Protein AF-A0A2X3FME6-F1 (afdb_monomer)

Radius of gyration: 14.21 Å; Cα contacts (8 Å, |Δi|>4): 92; chains: 1; bounding box: 34×11×36 Å

Structure (mmCIF, N/CA/C/O backbone):
data_AF-A0A2X3FME6-F1
#
_entry.id   AF-A0A2X3FME6-F1
#
loop_
_atom_site.group_PDB
_atom_site.id
_atom_site.type_symbol
_atom_site.label_atom_id
_atom_site.label_alt_id
_atom_site.label_comp_id
_atom_site.label_asym_id
_atom_site.label_entity_id
_atom_site.label_seq_id
_atom_site.pdbx_PDB_ins_code
_atom_site.Cartn_x
_atom_site.Cartn_y
_atom_site.Cartn_z
_atom_site.occupancy
_atom_site.B_iso_or_equiv
_atom_site.auth_seq_id
_atom_site.auth_comp_id
_atom_site.auth_asym_id
_atom_site.auth_atom_id
_atom_site.pdbx_PDB_model_num
ATOM 1 N N . MET A 1 1 ? 7.467 -2.428 -1.164 1.00 48.72 1 MET A N 1
ATOM 2 C CA . MET A 1 1 ? 7.872 -1.779 -2.428 1.00 48.72 1 MET A CA 1
ATOM 3 C C . MET A 1 1 ? 8.628 -2.718 -3.348 1.00 48.72 1 MET A C 1
ATOM 5 O O . MET A 1 1 ? 9.852 -2.745 -3.333 1.00 48.72 1 MET A O 1
ATOM 9 N N . ALA A 1 2 ? 7.915 -3.481 -4.180 1.00 52.66 2 ALA A N 1
ATOM 10 C CA . ALA A 1 2 ? 8.530 -4.019 -5.389 1.00 52.66 2 ALA A CA 1
ATOM 11 C C . ALA A 1 2 ? 8.483 -2.900 -6.435 1.00 52.66 2 ALA A C 1
ATOM 13 O O . ALA A 1 2 ? 7.420 -2.584 -6.965 1.00 52.66 2 ALA A O 1
ATOM 14 N N . LEU A 1 3 ? 9.613 -2.235 -6.683 1.00 57.31 3 LEU A N 1
ATOM 15 C CA . LEU A 1 3 ? 9.727 -1.318 -7.813 1.00 57.31 3 LEU A CA 1
ATOM 16 C C . LEU A 1 3 ? 9.527 -2.141 -9.091 1.00 57.31 3 LEU A C 1
ATOM 18 O O . LEU A 1 3 ? 10.440 -2.833 -9.538 1.00 57.31 3 LEU A O 1
ATOM 22 N N . ALA A 1 4 ? 8.330 -2.082 -9.675 1.00 66.69 4 ALA A N 1
ATOM 23 C CA . ALA A 1 4 ? 8.117 -2.619 -11.006 1.00 66.69 4 ALA A CA 1
ATOM 24 C C . ALA A 1 4 ? 8.938 -1.751 -11.967 1.00 66.69 4 ALA A C 1
ATOM 26 O O . ALA A 1 4 ? 8.672 -0.561 -12.168 1.00 66.69 4 ALA A O 1
ATOM 27 N N . THR A 1 5 ? 10.004 -2.335 -12.491 1.00 78.19 5 THR A N 1
ATOM 28 C CA . THR A 1 5 ? 10.919 -1.683 -13.416 1.00 78.19 5 THR A CA 1
ATOM 29 C C . THR A 1 5 ? 11.044 -2.555 -14.647 1.00 78.19 5 THR A C 1
ATOM 31 O O . THR A 1 5 ? 11.100 -3.780 -14.558 1.00 78.19 5 THR A O 1
ATOM 34 N N . LEU A 1 6 ? 11.041 -1.910 -15.809 1.00 82.50 6 LEU A N 1
ATOM 35 C CA . LEU A 1 6 ? 11.386 -2.557 -17.064 1.00 82.50 6 LEU A CA 1
ATOM 36 C C . LEU A 1 6 ? 12.847 -2.234 -17.364 1.00 82.50 6 LEU A C 1
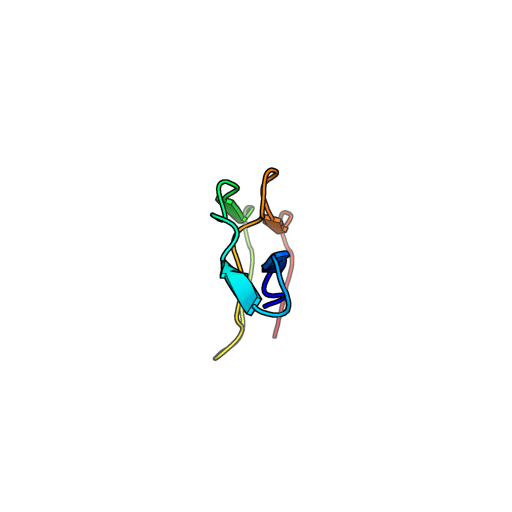ATOM 38 O O . LEU A 1 6 ? 13.280 -1.095 -17.181 1.00 82.50 6 LEU A O 1
ATOM 42 N N . THR A 1 7 ? 13.602 -3.215 -17.846 1.00 88.19 7 THR A N 1
ATOM 43 C CA . THR A 1 7 ? 14.951 -2.967 -18.353 1.00 88.19 7 THR A CA 1
ATOM 44 C C . THR A 1 7 ? 14.874 -2.626 -19.837 1.00 88.19 7 THR A C 1
ATOM 46 O O . THR A 1 7 ? 14.495 -3.465 -20.651 1.00 88.19 7 THR A O 1
ATOM 49 N N . ILE A 1 8 ? 15.262 -1.402 -20.200 1.00 88.94 8 ILE A N 1
ATOM 50 C CA . ILE A 1 8 ? 15.426 -0.974 -21.596 1.00 88.94 8 ILE A CA 1
ATOM 51 C C . ILE A 1 8 ? 16.896 -0.616 -21.795 1.00 88.94 8 ILE A C 1
ATOM 53 O O . ILE A 1 8 ? 17.408 0.301 -21.155 1.00 88.94 8 ILE A O 1
ATOM 57 N N . ALA A 1 9 ? 17.584 -1.361 -22.666 1.00 91.56 9 ALA A N 1
ATOM 58 C CA . ALA A 1 9 ? 19.008 -1.163 -22.962 1.00 91.56 9 ALA A CA 1
ATOM 59 C C . ALA A 1 9 ? 19.899 -1.102 -21.698 1.00 91.56 9 ALA A C 1
ATOM 61 O O . ALA A 1 9 ? 20.789 -0.265 -21.593 1.00 91.56 9 ALA A O 1
ATOM 62 N N . GLY A 1 10 ? 19.623 -1.961 -20.709 1.00 90.25 10 GLY A N 1
ATOM 63 C CA . GLY A 1 10 ? 20.368 -2.019 -19.443 1.00 90.25 10 GLY A CA 1
ATOM 64 C C . GLY A 1 10 ? 19.991 -0.951 -18.409 1.00 90.25 10 GLY A C 1
ATOM 65 O O . GLY A 1 10 ? 20.498 -0.996 -17.293 1.00 90.25 10 GLY A O 1
ATOM 66 N N . ASN A 1 11 ? 19.082 -0.027 -18.736 1.00 91.06 11 ASN A N 1
ATOM 67 C CA . ASN A 1 11 ? 18.607 1.001 -17.813 1.00 91.06 11 ASN A CA 1
ATOM 68 C C . ASN A 1 11 ? 17.268 0.611 -17.188 1.00 91.06 11 ASN A C 1
ATOM 70 O O . ASN A 1 11 ? 16.373 0.103 -17.869 1.00 91.06 11 ASN A O 1
ATOM 74 N N . TRP A 1 12 ? 17.116 0.906 -15.899 1.00 91.44 12 TRP A N 1
ATOM 75 C CA . TRP A 1 12 ? 15.846 0.772 -15.197 1.00 91.44 12 TRP A CA 1
ATOM 76 C C . TRP A 1 12 ? 14.912 1.912 -15.583 1.00 91.44 12 TRP A C 1
ATOM 78 O O . TRP A 1 12 ? 15.181 3.079 -15.298 1.00 91.44 12 TRP A O 1
ATOM 88 N N . VAL A 1 13 ? 13.789 1.566 -16.201 1.00 91.44 13 VAL A N 1
ATOM 89 C CA . VAL A 1 13 ? 12.728 2.515 -16.524 1.00 91.44 13 VAL A CA 1
ATOM 90 C C . VAL A 1 13 ? 11.569 2.292 -15.567 1.00 91.44 13 VAL A C 1
ATOM 92 O O 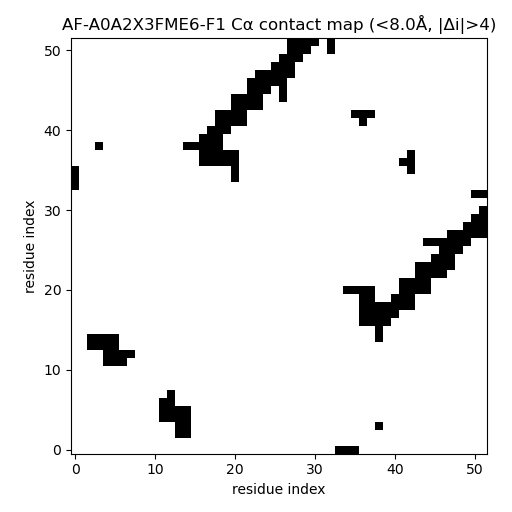. VAL A 1 13 ? 11.077 1.173 -15.396 1.00 91.44 13 VAL A O 1
ATOM 95 N N . LYS A 1 14 ? 11.155 3.374 -14.905 1.00 90.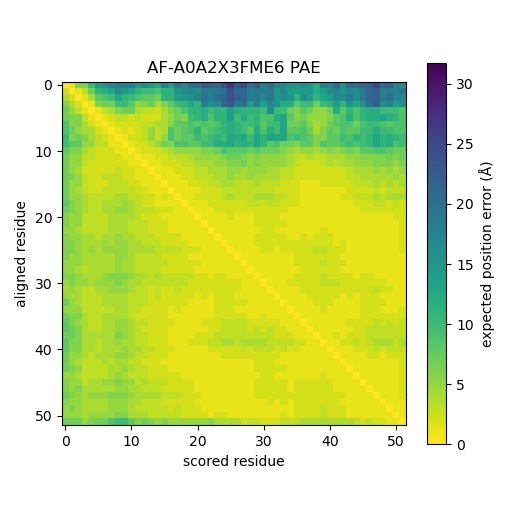00 14 LYS A N 1
ATOM 96 C CA . LYS A 1 14 ? 10.078 3.348 -13.917 1.00 90.00 14 LYS A CA 1
ATOM 97 C C . LYS A 1 14 ? 8.749 3.017 -14.595 1.00 90.00 14 LYS A C 1
ATOM 99 O O . LYS A 1 14 ? 8.352 3.709 -15.530 1.00 90.00 14 LYS A O 1
ATOM 104 N N . ILE A 1 15 ? 8.044 2.009 -14.082 1.00 91.38 15 ILE A N 1
ATOM 105 C CA . ILE A 1 15 ? 6.687 1.687 -14.528 1.00 91.38 15 ILE A CA 1
ATOM 106 C C . ILE A 1 15 ? 5.690 2.538 -13.725 1.00 91.38 15 ILE A C 1
ATOM 108 O O . ILE A 1 15 ? 5.733 2.511 -12.487 1.00 91.38 15 ILE A O 1
ATOM 112 N N . PRO A 1 16 ? 4.788 3.296 -14.380 1.00 92.19 16 PRO A N 1
ATOM 113 C CA . PRO A 1 16 ? 3.704 3.987 -13.690 1.00 92.19 16 PRO A CA 1
ATOM 114 C C . PRO A 1 16 ? 2.849 2.997 -12.895 1.00 92.19 16 PRO A C 1
ATOM 116 O O . PRO A 1 16 ? 2.388 2.000 -13.439 1.00 92.19 16 PRO A O 1
ATOM 119 N N . GLN A 1 17 ? 2.644 3.270 -11.608 1.00 95.00 17 GLN A N 1
ATOM 120 C CA . GLN A 1 17 ? 1.752 2.474 -10.765 1.00 95.00 17 GLN A CA 1
ATOM 121 C C . GLN A 1 17 ? 0.359 3.102 -10.835 1.00 95.00 17 GLN A C 1
ATO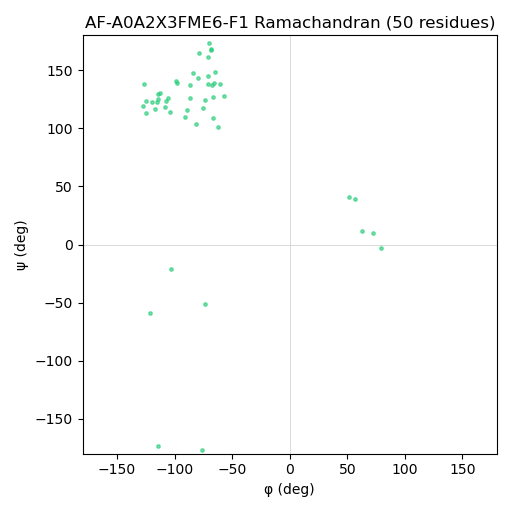M 123 O O . GLN A 1 17 ? 0.178 4.226 -10.362 1.00 95.00 17 GLN A O 1
ATOM 128 N N . LEU A 1 18 ? -0.585 2.430 -11.496 1.00 95.62 18 LEU A N 1
ATOM 129 C CA . LEU A 1 18 ? -1.919 2.954 -11.816 1.00 95.62 18 LEU A CA 1
ATOM 130 C C . LEU A 1 18 ? -3.022 2.401 -10.903 1.00 95.62 18 LEU A C 1
ATOM 132 O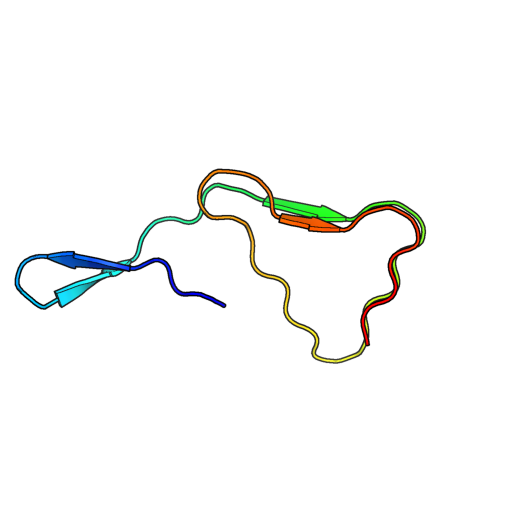 O . LEU A 1 18 ? -4.039 3.073 -10.731 1.00 95.62 18 LEU A O 1
ATOM 136 N N . GLY A 1 19 ? -2.800 1.261 -10.246 1.00 95.50 19 GLY A N 1
ATOM 137 C CA . GLY A 1 19 ? -3.719 0.689 -9.254 1.00 95.50 19 GLY A CA 1
ATOM 138 C C . GLY A 1 19 ? -3.771 1.506 -7.964 1.00 95.50 19 GLY A C 1
ATOM 139 O O . GLY A 1 19 ? -3.027 2.461 -7.804 1.00 95.50 19 GLY A O 1
ATOM 140 N N . ARG A 1 20 ? -4.651 1.198 -7.023 1.00 97.88 20 ARG A N 1
ATOM 141 C CA . ARG A 1 20 ? -4.843 1.939 -5.762 1.00 97.88 20 ARG A CA 1
ATOM 142 C C . ARG A 1 20 ? -4.460 1.072 -4.566 1.00 97.88 20 ARG A C 1
ATOM 144 O O . ARG A 1 20 ? -3.930 -0.028 -4.720 1.00 97.88 20 ARG A O 1
ATOM 151 N N . VAL A 1 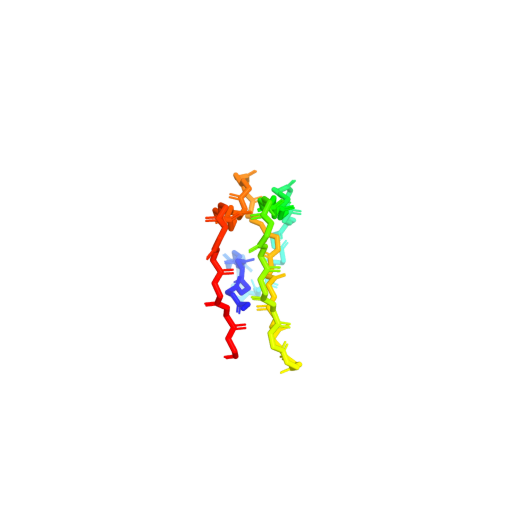21 ? -4.724 1.598 -3.376 1.00 98.38 21 VAL A N 1
ATOM 152 C CA . VAL A 1 21 ? -4.848 0.812 -2.149 1.00 98.38 21 VAL A CA 1
ATOM 153 C C . VAL A 1 21 ? -6.296 0.937 -1.689 1.00 98.38 21 VAL A C 1
ATOM 155 O O . VAL A 1 21 ? -6.791 2.054 -1.535 1.00 98.38 21 VAL A O 1
ATOM 158 N N . ILE A 1 22 ? -6.973 -0.192 -1.499 1.00 98.62 22 ILE A N 1
ATOM 159 C CA . ILE A 1 22 ? -8.321 -0.263 -0.936 1.00 98.62 22 ILE A CA 1
ATOM 160 C C . ILE A 1 22 ? -8.201 -0.841 0.471 1.00 98.62 22 ILE A C 1
ATOM 162 O O . ILE A 1 22 ? -7.740 -1.970 0.638 1.00 98.62 22 ILE A O 1
ATOM 166 N N . ILE A 1 23 ? -8.603 -0.059 1.472 1.00 98.56 23 ILE A N 1
ATOM 167 C CA . ILE A 1 23 ? -8.590 -0.458 2.882 1.00 98.56 23 ILE A CA 1
ATOM 168 C C . ILE A 1 23 ? -10.034 -0.693 3.321 1.00 98.56 23 ILE A C 1
ATOM 170 O O . ILE A 1 23 ? -10.875 0.192 3.165 1.00 98.56 23 ILE A O 1
ATOM 174 N N . GLY A 1 24 ? -10.313 -1.896 3.821 1.00 98.75 24 GLY A N 1
ATOM 175 C CA . GLY A 1 24 ? -11.623 -2.291 4.327 1.00 98.75 24 GLY A CA 1
ATOM 176 C C . GLY A 1 24 ? -11.962 -1.722 5.708 1.00 98.75 24 GLY A C 1
ATOM 177 O O . GLY A 1 24 ? -11.201 -0.975 6.322 1.00 98.75 24 GLY A O 1
ATOM 178 N N . ASP A 1 25 ? -13.124 -2.113 6.223 1.00 98.69 25 ASP A N 1
ATOM 179 C CA . ASP A 1 25 ? -13.610 -1.685 7.533 1.00 98.69 25 ASP A CA 1
ATOM 180 C C . ASP A 1 25 ? -12.817 -2.323 8.678 1.00 98.69 25 ASP A C 1
ATOM 182 O O . ASP A 1 25 ? -12.494 -3.513 8.631 1.00 98.69 25 ASP A O 1
ATOM 186 N N . ARG A 1 26 ? -12.633 -1.570 9.773 1.00 98.56 26 ARG A N 1
ATOM 187 C CA . ARG A 1 26 ? -12.013 -2.048 11.028 1.00 98.56 26 ARG A CA 1
ATOM 188 C C . ARG A 1 26 ? -10.601 -2.613 10.818 1.00 98.56 26 ARG A C 1
ATOM 190 O O . ARG A 1 26 ? -10.257 -3.638 11.394 1.00 98.56 26 ARG A O 1
ATOM 197 N N . VAL A 1 27 ? -9.822 -1.973 9.951 1.00 98.75 27 VAL A N 1
ATOM 198 C CA . VAL A 1 27 ? -8.413 -2.312 9.727 1.00 98.75 27 VAL A CA 1
ATOM 199 C C . VAL A 1 27 ? -7.535 -1.566 10.730 1.00 98.75 27 VAL A C 1
ATOM 201 O O . VAL A 1 27 ? -7.734 -0.373 10.960 1.00 98.75 27 VAL A O 1
ATOM 204 N N . GLU A 1 28 ? -6.545 -2.261 11.283 1.00 98.69 28 GLU A N 1
ATOM 205 C CA . GLU A 1 28 ? -5.503 -1.696 12.144 1.00 98.69 28 GLU A CA 1
ATOM 206 C C . GLU A 1 28 ? -4.149 -1.774 11.425 1.00 98.69 28 GLU A C 1
ATOM 208 O O . GLU A 1 28 ? -3.791 -2.824 10.885 1.00 98.69 28 GLU A O 1
ATOM 213 N N . ILE A 1 29 ? -3.417 -0.654 11.379 1.00 98.62 29 ILE A N 1
ATOM 214 C CA . ILE A 1 29 ? -2.092 -0.552 10.746 1.00 98.62 29 ILE A CA 1
ATOM 215 C C . ILE A 1 29 ? -1.113 0.042 11.760 1.00 98.62 29 ILE A C 1
ATOM 217 O O . ILE A 1 29 ? -1.302 1.173 12.218 1.00 98.62 29 ILE A O 1
ATOM 221 N N . GLY A 1 30 ? -0.079 -0.727 12.085 1.00 98.56 30 GLY A N 1
ATOM 222 C CA . GLY A 1 30 ? 0.992 -0.390 13.010 1.00 98.56 30 GLY A CA 1
ATOM 223 C C . GLY A 1 30 ? 1.911 0.724 12.517 1.00 98.56 30 GLY A C 1
ATOM 224 O O . GLY A 1 30 ? 1.874 1.176 11.365 1.00 98.56 30 GLY A O 1
ATOM 225 N N . ALA A 1 31 ? 2.747 1.214 13.430 1.00 98.25 31 ALA A N 1
ATOM 226 C CA . ALA A 1 31 ? 3.633 2.336 13.157 1.00 98.25 31 ALA A CA 1
ATOM 227 C C . ALA A 1 31 ? 4.696 1.971 12.109 1.00 98.25 31 ALA A C 1
ATOM 229 O O . ALA A 1 31 ? 5.305 0.909 12.158 1.00 98.25 31 ALA A O 1
ATOM 230 N N . CYS A 1 32 ? 4.968 2.897 11.185 1.00 97.69 32 CYS A N 1
ATOM 231 C CA . CYS A 1 32 ? 5.981 2.746 10.131 1.00 97.69 32 CYS A CA 1
ATOM 232 C C . CYS A 1 32 ? 5.738 1.601 9.124 1.00 97.69 32 CYS A C 1
ATOM 234 O O . CYS A 1 32 ? 6.616 1.335 8.300 1.00 97.69 32 CYS A O 1
ATOM 236 N N . THR A 1 33 ? 4.554 0.979 9.113 1.00 98.06 33 THR A N 1
ATOM 237 C CA . THR A 1 33 ? 4.160 0.050 8.047 1.00 98.06 33 THR A CA 1
ATOM 238 C C . THR A 1 33 ? 3.965 0.801 6.723 1.00 98.06 33 THR A C 1
ATOM 240 O O . THR A 1 33 ? 3.384 1.886 6.669 1.00 98.06 33 THR A O 1
ATOM 243 N N . THR A 1 34 ? 4.466 0.224 5.626 1.00 97.00 34 THR A N 1
ATOM 244 C CA . THR A 1 34 ? 4.349 0.795 4.275 1.00 97.00 34 THR A CA 1
ATOM 245 C C . THR A 1 34 ? 3.491 -0.097 3.390 1.00 97.00 34 THR A C 1
ATOM 247 O O . THR A 1 34 ? 3.723 -1.300 3.290 1.00 97.00 34 THR A O 1
ATOM 250 N N . ILE A 1 35 ? 2.496 0.500 2.732 1.00 97.19 35 ILE A N 1
ATOM 251 C CA . ILE A 1 35 ? 1.598 -0.190 1.803 1.00 97.19 35 ILE A CA 1
ATOM 252 C C . ILE A 1 35 ? 1.643 0.552 0.475 1.00 97.19 35 ILE A C 1
ATOM 254 O O . ILE A 1 35 ? 1.193 1.693 0.365 1.00 97.19 35 ILE A O 1
ATOM 258 N N . ASP A 1 36 ? 2.190 -0.107 -0.540 1.00 96.25 36 ASP A N 1
ATOM 259 C CA . ASP A 1 36 ? 2.254 0.456 -1.881 1.00 96.25 36 ASP A CA 1
ATOM 260 C C . ASP A 1 36 ? 0.956 0.213 -2.651 1.00 96.25 36 ASP A C 1
ATOM 262 O O . ASP A 1 36 ? 0.292 -0.822 -2.520 1.00 96.25 36 ASP A O 1
ATOM 266 N N . ARG A 1 37 ? 0.631 1.170 -3.519 1.00 95.81 37 ARG A N 1
ATOM 267 C CA . ARG A 1 37 ? -0.425 1.012 -4.519 1.00 95.81 37 ARG A CA 1
ATOM 268 C C . ARG A 1 37 ? -0.056 -0.073 -5.528 1.00 95.81 37 ARG A C 1
ATOM 270 O O . ARG A 1 37 ? 1.120 -0.241 -5.854 1.00 95.81 37 ARG A O 1
ATOM 277 N N . GLY A 1 38 ? -1.060 -0.763 -6.055 1.00 93.38 38 GLY A N 1
ATOM 278 C CA . GLY A 1 38 ? -0.828 -1.785 -7.068 1.00 93.38 38 GLY A CA 1
ATOM 279 C C . GLY A 1 38 ? -0.414 -1.208 -8.431 1.00 93.38 38 GLY A C 1
ATOM 280 O O . GLY A 1 38 ? -0.586 -0.018 -8.722 1.00 93.38 38 GLY A O 1
ATOM 281 N N . ALA A 1 39 ? 0.173 -2.063 -9.271 1.00 90.56 39 ALA A N 1
ATOM 282 C CA . ALA A 1 39 ? 0.720 -1.665 -10.567 1.00 90.56 39 ALA A CA 1
ATOM 283 C C . ALA A 1 39 ? -0.379 -1.383 -11.603 1.00 90.56 39 ALA A C 1
ATOM 285 O O . ALA A 1 39 ? -0.388 -0.314 -12.212 1.00 90.56 39 ALA A O 1
ATOM 286 N N . LEU A 1 40 ? -1.317 -2.319 -11.762 1.00 92.00 40 LEU A N 1
ATOM 287 C CA . LEU A 1 40 ? -2.496 -2.200 -12.627 1.00 92.00 40 LEU A CA 1
ATOM 288 C C . LEU A 1 40 ? -3.761 -2.362 -11.783 1.00 92.00 40 LEU A C 1
ATOM 290 O O . LEU A 1 40 ? -4.551 -1.427 -11.686 1.00 92.00 40 LEU A O 1
ATOM 294 N N . ASP A 1 41 ? -3.884 -3.509 -11.117 1.00 95.44 41 ASP A N 1
ATOM 295 C CA . ASP A 1 41 ? -4.941 -3.779 -10.144 1.00 95.44 41 ASP A CA 1
ATOM 296 C C . ASP A 1 41 ? -4.643 -3.136 -8.787 1.00 95.44 41 ASP A C 1
ATOM 298 O O . ASP A 1 41 ? -3.517 -2.717 -8.510 1.00 95.44 41 ASP A O 1
ATOM 302 N N . ASP A 1 42 ? -5.660 -3.053 -7.932 1.00 97.81 42 ASP A N 1
ATOM 303 C CA . ASP A 1 42 ? -5.546 -2.460 -6.603 1.00 97.81 42 ASP A CA 1
ATOM 304 C C . ASP A 1 42 ? -4.913 -3.436 -5.590 1.00 97.81 42 ASP A C 1
ATOM 306 O O . ASP A 1 42 ? -5.213 -4.630 -5.573 1.00 97.81 42 ASP A O 1
ATOM 310 N N . THR A 1 43 ? -4.093 -2.914 -4.674 1.00 98.00 43 THR A N 1
ATOM 311 C CA . THR A 1 43 ? -3.741 -3.618 -3.431 1.00 98.00 43 THR A CA 1
ATOM 312 C C . THR A 1 43 ? -4.959 -3.577 -2.507 1.00 98.00 43 THR A C 1
ATOM 314 O O . THR A 1 43 ? -5.450 -2.490 -2.202 1.00 98.00 43 THR A O 1
ATOM 317 N N . VAL A 1 44 ? -5.451 -4.729 -2.040 1.00 98.38 44 VAL A N 1
ATOM 318 C CA . VAL A 1 44 ? -6.651 -4.806 -1.187 1.00 98.38 44 VAL A CA 1
ATOM 319 C C . VAL A 1 44 ? -6.299 -5.326 0.201 1.00 98.38 44 VAL A C 1
ATOM 321 O O . VAL A 1 44 ? -5.789 -6.436 0.344 1.00 98.38 44 VAL A O 1
ATOM 324 N N . ILE A 1 45 ? -6.629 -4.538 1.223 1.00 98.56 45 ILE A N 1
ATOM 325 C CA . ILE A 1 45 ? -6.605 -4.947 2.628 1.00 98.56 45 ILE A CA 1
ATOM 326 C C . ILE A 1 45 ? -8.049 -5.188 3.059 1.00 98.56 45 ILE A C 1
ATOM 328 O O . ILE A 1 45 ? -8.868 -4.270 3.069 1.00 98.56 45 ILE A O 1
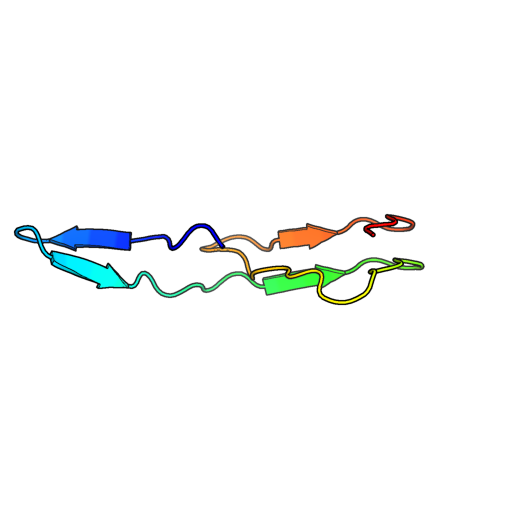ATOM 332 N N . GLY A 1 46 ? -8.366 -6.446 3.367 1.00 98.62 46 GLY A N 1
ATOM 333 C CA . GLY A 1 46 ? -9.718 -6.872 3.725 1.00 98.62 46 GLY A CA 1
ATOM 334 C C . GLY A 1 46 ? -10.207 -6.320 5.067 1.00 98.62 46 GLY A C 1
ATOM 335 O O . GLY A 1 46 ? -9.437 -5.809 5.876 1.00 98.62 46 GLY A O 1
ATOM 336 N N . ASN A 1 47 ? -11.509 -6.460 5.313 1.00 98.69 47 ASN A N 1
ATOM 337 C CA . ASN A 1 47 ? -12.131 -6.037 6.567 1.00 98.69 47 ASN A CA 1
ATOM 338 C C . ASN A 1 47 ? -11.536 -6.787 7.771 1.00 98.69 47 ASN A C 1
ATOM 340 O O . ASN A 1 47 ? -11.374 -8.006 7.713 1.00 98.69 47 ASN A O 1
ATOM 344 N N . GLY A 1 48 ? -11.293 -6.082 8.877 1.00 98.31 48 GLY A N 1
ATOM 345 C CA . GLY A 1 48 ? -10.801 -6.668 10.130 1.00 98.31 48 GLY A CA 1
ATOM 346 C C . GLY A 1 48 ? -9.339 -7.124 10.107 1.00 98.31 48 GLY A C 1
ATOM 347 O O . GLY A 1 48 ? -8.919 -7.827 11.021 1.00 98.31 48 GLY A O 1
ATOM 348 N N . VAL A 1 49 ? -8.576 -6.788 9.062 1.00 98.62 49 VAL A N 1
ATOM 349 C CA . VAL A 1 49 ? -7.149 -7.118 8.982 1.00 98.62 49 VAL A CA 1
ATOM 350 C C . VAL A 1 49 ? -6.359 -6.264 9.974 1.00 98.62 49 VAL A C 1
ATOM 352 O O . VAL A 1 49 ? -6.590 -5.063 10.098 1.00 98.62 49 VAL A O 1
ATOM 355 N N . ILE A 1 50 ? -5.401 -6.897 10.647 1.00 98.38 50 ILE A N 1
ATOM 356 C CA . ILE A 1 50 ? -4.481 -6.267 11.593 1.00 98.38 50 ILE A CA 1
ATOM 357 C C . ILE A 1 50 ? -3.069 -6.481 11.051 1.00 98.38 50 ILE A C 1
ATOM 359 O O . ILE A 1 50 ? -2.669 -7.620 10.799 1.00 98.38 50 ILE A O 1
ATOM 363 N N . ILE A 1 51 ? -2.345 -5.389 10.831 1.00 97.56 51 ILE A N 1
ATOM 364 C CA . ILE A 1 51 ? -0.949 -5.376 10.387 1.00 97.56 51 ILE A CA 1
ATOM 365 C C . ILE A 1 51 ? -0.181 -4.548 11.410 1.00 97.56 51 ILE A C 1
ATOM 367 O O . ILE A 1 51 ? -0.554 -3.400 11.629 1.00 97.56 51 ILE A O 1
ATOM 371 N N . ASP A 1 52 ? 0.859 -5.114 12.016 1.00 95.00 52 ASP A N 1
ATOM 372 C CA . ASP A 1 52 ? 1.778 -4.411 12.923 1.00 95.00 52 ASP A CA 1
ATOM 373 C C . ASP A 1 52 ? 3.115 -4.167 12.211 1.00 95.00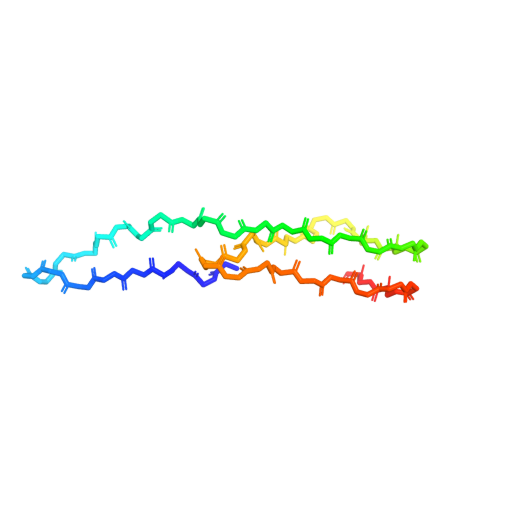 52 ASP A C 1
ATOM 375 O O . ASP A 1 52 ? 3.726 -5.167 11.758 1.00 95.00 52 ASP A O 1
#

Solvent-accessible surface area (backbone atoms only — not comparable to full-atom values): 3330 Å² total; per-residue (Å²): 128,83,80,59,58,47,76,58,95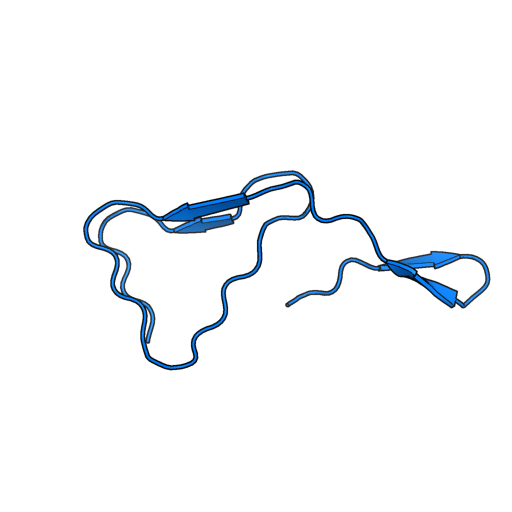,89,38,82,40,84,56,79,62,70,19,42,69,46,76,41,58,76,56,45,76,36,85,93,68,83,83,62,55,18,56,68,58,61,35,75,46,58,64,61,41,76,48,112

Nearest PDB structures (foldseek):
  4ihf-assembly1_D  TM=9.875E-01  e=1.576E-03  Escherichia coli K-12
  3eh0-assembly1_C  TM=9.766E-01  e=1.477E-03  Escherichia coli K-12
  4e75-assembly1_B  TM=9.716E-01  e=1.406E-02  Acinetobacter baumannii
  6eka-assembly1_A  TM=2.224E-01  e=4.919E+00  Podospora anserina S mat+

Sequence (52 aa):
MALATLTIAGNWVKIPQLGRVIIGDRVEIGACTTIDRGALDDTVIGNGVIID

Foldseek 3Di:
DPQPFDQDPNDTDGQDQDAEEAEEAQEAEDPPDDDDAHRHYGHYDYHNHYYD

pLDDT: mean 92.16, std 11.35, range [48.72, 98.75]

Secondary structure (DSSP, 8-state):
----EEEETTEEEEPP----EEE-TT-EE-TT---PPPSSSPEEE-TT-EE-

Mean predicted aligned error: 4.01 Å

InterPro domains:
  IPR007691 UDP-3-O-[3-hydroxymyristoyl] glucosamine N-acyltransferase LpxD [PTHR43378] (9-52)
  IPR011004 Trimeric LpxA-like superfamily [SSF51161] (12-52)

Organism: Klebsiella pneumoniae (NCBI:txid573)